Protein AF-A0A317MZE9-F1 (afdb_monomer)

Radius of gyration: 15.06 Å; Cα contacts (8 Å, |Δi|>4): 34; chains: 1; bounding box: 31×19×49 Å

Secondary structure (DSSP, 8-state):
-----PPPPTTGGGGSS-HHHHHHHHHHHS-HHHHHHHHHHHHHHHHHHHHHHHHHS-S--

Nearest PDB structures (foldseek):
  4v3p-assembly1_SO  TM=5.122E-01  e=2.414E+00  Triticum aestivum

Structure (mmCIF, N/CA/C/O backbone):
data_AF-A0A317MZE9-F1
#
_entry.id   AF-A0A317MZE9-F1
#
loop_
_atom_site.group_PDB
_atom_site.id
_atom_site.type_symbol
_atom_site.label_atom_id
_atom_site.label_alt_id
_atom_site.label_comp_id
_atom_site.label_asym_id
_atom_site.label_entity_id
_atom_site.label_seq_id
_atom_site.pdbx_PDB_ins_code
_atom_site.Cartn_x
_atom_site.Cartn_y
_atom_site.Cartn_z
_atom_site.occupancy
_atom_site.B_iso_or_equiv
_atom_site.auth_seq_id
_atom_site.auth_comp_id
_atom_site.auth_asym_id
_atom_site.auth_atom_id
_atom_site.pdbx_PDB_model_num
ATOM 1 N N . MET A 1 1 ? 18.043 -12.161 -17.478 1.00 42.66 1 MET A N 1
ATOM 2 C CA . MET A 1 1 ? 17.643 -10.755 -17.279 1.00 42.66 1 MET A CA 1
ATOM 3 C C . MET A 1 1 ? 16.646 -10.776 -16.140 1.00 42.66 1 MET A C 1
ATOM 5 O O . MET A 1 1 ? 15.527 -11.216 -16.349 1.00 42.66 1 MET A O 1
ATOM 9 N N . THR A 1 2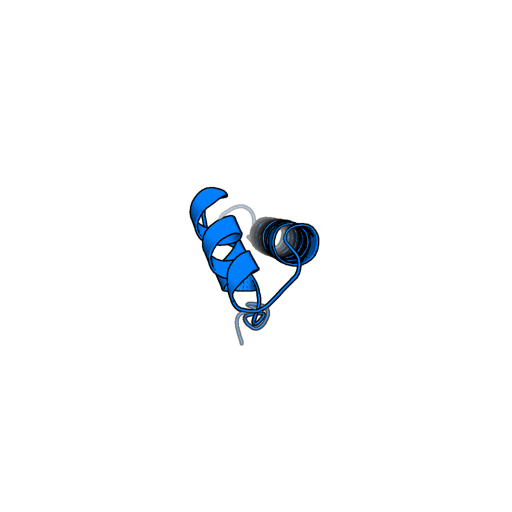 ? 17.087 -10.510 -14.913 1.00 45.25 2 THR A N 1
ATOM 10 C CA . THR A 1 2 ? 16.169 -10.416 -13.772 1.00 45.25 2 THR A CA 1
ATOM 11 C C . THR A 1 2 ? 15.352 -9.156 -13.971 1.00 45.25 2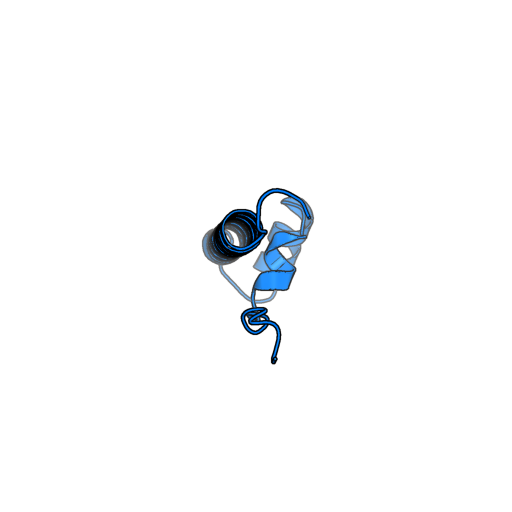 THR A C 1
ATOM 13 O O . THR A 1 2 ? 15.869 -8.056 -13.798 1.00 45.25 2 THR A O 1
ATOM 16 N N . ASP A 1 3 ? 14.124 -9.353 -14.439 1.00 50.31 3 ASP A N 1
ATOM 17 C CA . ASP A 1 3 ? 13.051 -8.371 -14.461 1.00 50.31 3 ASP A CA 1
ATOM 18 C C . ASP A 1 3 ? 13.098 -7.593 -13.139 1.00 50.31 3 ASP A C 1
ATOM 20 O O . ASP A 1 3 ? 12.900 -8.170 -12.066 1.00 50.31 3 ASP A O 1
ATOM 24 N N . SER A 1 4 ? 13.484 -6.317 -13.200 1.00 60.34 4 SER A N 1
ATOM 25 C CA . SER A 1 4 ? 13.660 -5.441 -12.036 1.00 60.34 4 SER A CA 1
ATOM 26 C C . SER A 1 4 ? 12.300 -5.047 -11.464 1.00 60.34 4 SER A C 1
ATOM 28 O O . SER A 1 4 ? 11.946 -3.869 -11.419 1.00 60.34 4 SER A O 1
ATOM 30 N N . VAL A 1 5 ? 11.509 -6.030 -11.040 1.00 60.94 5 VAL A N 1
ATOM 31 C CA . VAL A 1 5 ? 10.335 -5.795 -10.210 1.00 60.94 5 VAL A CA 1
ATOM 32 C C . VAL A 1 5 ? 10.867 -5.458 -8.817 1.00 60.94 5 VAL A C 1
ATOM 34 O O . VAL A 1 5 ? 11.515 -6.299 -8.190 1.00 60.94 5 VAL A O 1
ATOM 37 N N . PRO A 1 6 ? 10.669 -4.223 -8.327 1.00 68.06 6 PRO A N 1
ATOM 38 C CA . PRO A 1 6 ? 11.145 -3.855 -7.006 1.00 68.06 6 PRO A CA 1
ATOM 39 C C . PRO A 1 6 ? 10.488 -4.749 -5.959 1.00 68.06 6 PRO A C 1
ATOM 41 O O . PRO A 1 6 ? 9.298 -5.053 -6.045 1.00 68.06 6 PRO A O 1
ATOM 44 N N . ALA A 1 7 ? 11.285 -5.167 -4.976 1.00 74.62 7 ALA A N 1
ATOM 45 C CA . ALA A 1 7 ? 10.846 -6.108 -3.957 1.00 74.62 7 ALA A CA 1
ATOM 46 C C . ALA A 1 7 ? 9.548 -5.630 -3.272 1.00 74.62 7 ALA A C 1
ATOM 48 O O . ALA A 1 7 ? 9.378 -4.417 -3.062 1.00 74.62 7 ALA A O 1
ATOM 49 N N . PRO A 1 8 ? 8.634 -6.554 -2.928 1.00 77.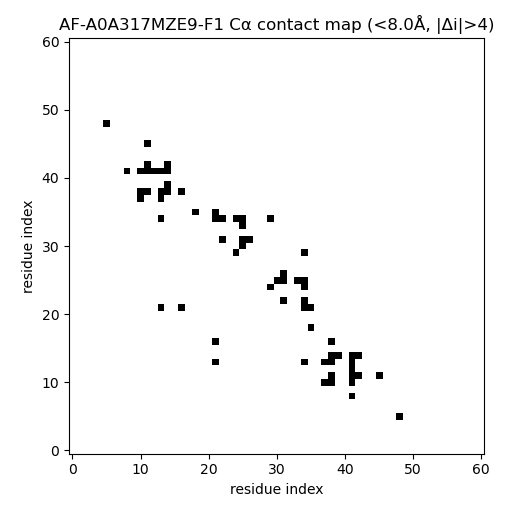56 8 PRO A N 1
ATOM 50 C CA . PRO A 1 8 ? 7.396 -6.211 -2.242 1.00 77.56 8 PRO A CA 1
ATOM 51 C C . PRO A 1 8 ? 7.707 -5.546 -0.897 1.00 77.56 8 PRO A C 1
ATOM 53 O O . PRO A 1 8 ? 8.518 -6.042 -0.113 1.00 77.56 8 PRO A O 1
ATOM 56 N N . HIS A 1 9 ? 7.083 -4.396 -0.647 1.00 82.25 9 HIS A N 1
ATOM 57 C CA . HIS A 1 9 ? 7.173 -3.704 0.632 1.00 82.25 9 HIS A CA 1
ATOM 58 C C . HIS A 1 9 ? 6.123 -4.285 1.591 1.00 82.25 9 HIS A C 1
ATOM 60 O O . HIS A 1 9 ? 4.996 -4.531 1.161 1.00 82.25 9 HIS A O 1
ATOM 66 N N . PRO A 1 10 ? 6.414 -4.448 2.894 1.00 81.06 10 PRO A N 1
ATOM 67 C CA . PRO A 1 10 ? 5.462 -5.004 3.865 1.00 81.06 10 PRO A CA 1
ATOM 68 C C . PRO A 1 10 ? 4.149 -4.216 3.989 1.00 81.06 10 PRO A C 1
ATOM 70 O O . PRO A 1 10 ? 3.154 -4.749 4.459 1.00 81.06 10 PRO A O 1
ATOM 73 N N . TYR A 1 11 ? 4.124 -2.958 3.546 1.00 83.69 11 TYR A N 1
ATOM 74 C CA . TYR A 1 11 ? 2.915 -2.126 3.529 1.00 83.69 11 TYR A CA 1
ATOM 75 C C . TYR A 1 11 ? 2.221 -2.079 2.170 1.00 83.69 11 TYR A C 1
ATOM 77 O O . TYR A 1 11 ? 1.204 -1.403 2.045 1.00 83.69 11 TYR A O 1
ATOM 85 N N . ASP A 1 12 ? 2.729 -2.784 1.154 1.00 84.56 12 ASP A N 1
ATOM 86 C CA . ASP A 1 12 ? 2.082 -2.813 -0.158 1.00 84.56 12 ASP A CA 1
ATOM 87 C C . ASP A 1 12 ? 0.667 -3.394 -0.055 1.00 84.56 12 ASP A C 1
ATOM 89 O O . ASP A 1 12 ? -0.206 -2.944 -0.787 1.00 84.56 12 ASP A O 1
ATOM 93 N N . GLU A 1 13 ? 0.407 -4.319 0.875 1.00 85.50 13 GLU A N 1
ATOM 94 C CA . GLU A 1 13 ? -0.940 -4.846 1.142 1.00 85.50 13 GLU A CA 1
ATOM 95 C C . GLU A 1 13 ? -1.930 -3.766 1.610 1.00 85.50 13 GLU A C 1
ATOM 97 O O . GLU A 1 13 ? -3.118 -3.851 1.314 1.00 85.50 13 GLU A O 1
ATOM 102 N N . LEU A 1 14 ? -1.457 -2.702 2.275 1.00 87.56 14 LEU A N 1
ATOM 103 C CA . LEU A 1 14 ? -2.311 -1.594 2.717 1.00 87.56 14 LEU A CA 1
ATOM 104 C C . LEU A 1 14 ? -2.818 -0.753 1.544 1.00 87.56 14 LEU A C 1
ATOM 106 O O . LEU A 1 14 ? -3.806 -0.036 1.690 1.00 87.56 14 LEU A O 1
ATOM 110 N N . ALA A 1 15 ? -2.156 -0.818 0.386 1.00 86.56 15 ALA A N 1
ATOM 111 C CA . ALA A 1 1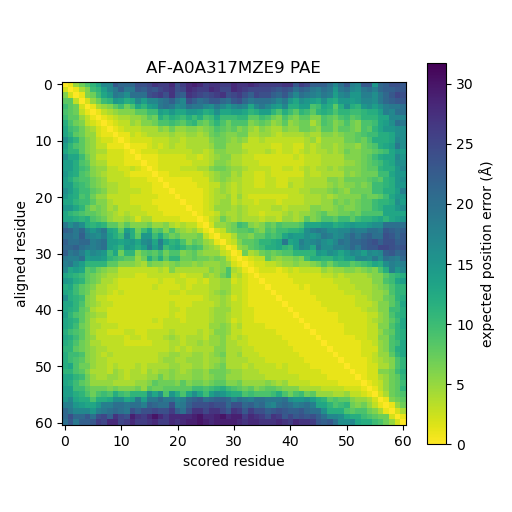5 ? -2.588 -0.078 -0.792 1.00 86.56 15 ALA A CA 1
ATOM 112 C C . ALA A 1 15 ? -3.912 -0.600 -1.366 1.00 86.56 15 ALA A C 1
ATOM 114 O O . ALA A 1 15 ? -4.622 0.188 -1.994 1.00 86.56 15 ALA A O 1
ATOM 115 N N . ASP A 1 16 ? -4.214 -1.886 -1.153 1.00 87.94 16 ASP A N 1
ATOM 116 C CA . ASP A 1 16 ? -5.397 -2.576 -1.688 1.00 87.94 16 ASP A CA 1
ATOM 117 C C . ASP A 1 16 ? -6.616 -2.491 -0.767 1.00 87.94 16 ASP A C 1
ATOM 119 O O . ASP A 1 16 ? -7.727 -2.785 -1.195 1.00 87.94 16 ASP A O 1
ATOM 123 N N . LEU A 1 17 ? -6.415 -2.067 0.481 1.00 89.06 17 LEU A N 1
ATOM 124 C CA . LEU A 1 17 ? -7.485 -1.947 1.460 1.00 89.06 17 LEU A CA 1
ATOM 125 C C . LEU A 1 17 ? -8.307 -0.671 1.247 1.00 89.06 17 LEU A C 1
ATOM 127 O O . LEU A 1 17 ? -7.784 0.408 0.921 1.00 89.06 17 LEU A O 1
ATOM 131 N N . THR A 1 18 ? -9.606 -0.810 1.484 1.00 89.50 18 THR A N 1
ATOM 132 C CA . THR A 1 18 ? -10.574 0.285 1.586 1.00 89.50 18 THR A CA 1
ATOM 133 C C . THR A 1 18 ? -10.376 1.077 2.878 1.00 89.50 18 THR A C 1
ATOM 135 O O . THR A 1 18 ? -9.729 0.625 3.823 1.00 89.50 18 THR A O 1
ATOM 138 N N . ASP A 1 19 ? -10.945 2.280 2.943 1.00 85.25 19 ASP A N 1
ATOM 139 C CA . ASP A 1 19 ? -10.828 3.132 4.128 1.00 85.25 19 ASP A CA 1
ATOM 140 C C . ASP A 1 19 ? -11.443 2.486 5.383 1.00 85.25 19 ASP A C 1
ATOM 142 O O . ASP A 1 19 ? -10.871 2.627 6.464 1.00 85.25 19 ASP A O 1
ATOM 146 N N . ASP A 1 20 ? -12.531 1.724 5.236 1.00 86.88 20 ASP A N 1
ATOM 147 C CA . ASP A 1 20 ? -13.179 0.995 6.335 1.00 86.88 20 ASP A CA 1
ATOM 148 C C . ASP A 1 20 ? -12.295 -0.156 6.848 1.00 86.88 20 ASP A C 1
ATOM 150 O O . ASP A 1 20 ? -12.120 -0.337 8.056 1.00 86.88 20 ASP A O 1
ATOM 154 N N . GLU A 1 21 ? -11.653 -0.901 5.943 1.00 88.56 21 GLU A N 1
ATOM 155 C CA . GLU A 1 21 ? -10.699 -1.961 6.302 1.00 88.56 21 GLU A CA 1
ATOM 156 C C . GLU A 1 21 ? -9.443 -1.392 6.979 1.00 88.56 21 GLU A C 1
ATOM 158 O O . GLU A 1 21 ? -8.913 -1.969 7.934 1.00 88.56 21 GLU A O 1
ATOM 163 N N . LEU A 1 22 ? -8.975 -0.228 6.522 1.00 86.19 22 LEU A N 1
ATOM 164 C CA . LEU A 1 22 ? -7.869 0.501 7.142 1.00 86.19 22 LEU A CA 1
ATOM 165 C C . LEU A 1 22 ? -8.238 0.994 8.552 1.00 86.19 22 LEU A C 1
ATOM 167 O O . LEU A 1 22 ? -7.410 0.920 9.46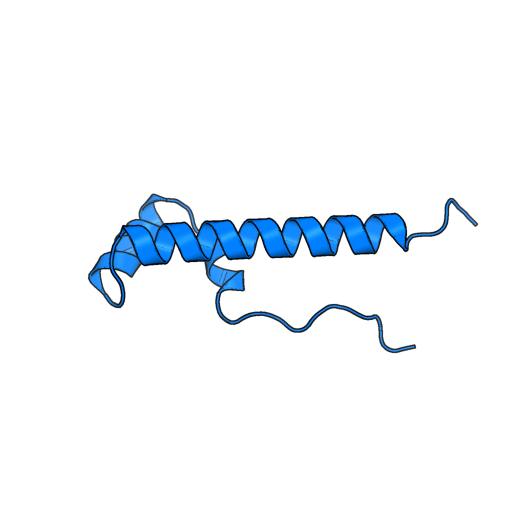5 1.00 86.19 22 LEU A O 1
ATOM 171 N N . GLU A 1 23 ? -9.471 1.459 8.763 1.00 83.31 23 GLU A N 1
ATOM 172 C CA . GLU A 1 23 ? -9.957 1.840 10.094 1.00 83.31 23 GLU A CA 1
ATOM 173 C C . GLU A 1 23 ? -10.075 0.641 11.039 1.00 83.31 23 GLU A C 1
ATOM 175 O O . GLU A 1 23 ? -9.653 0.743 12.192 1.00 83.31 23 GLU A O 1
ATOM 180 N N . ALA A 1 24 ? -10.513 -0.522 10.555 1.00 84.88 24 ALA A N 1
ATOM 181 C CA . ALA A 1 24 ? -10.532 -1.744 11.357 1.00 84.88 24 ALA A CA 1
ATOM 182 C C . ALA A 1 24 ? -9.11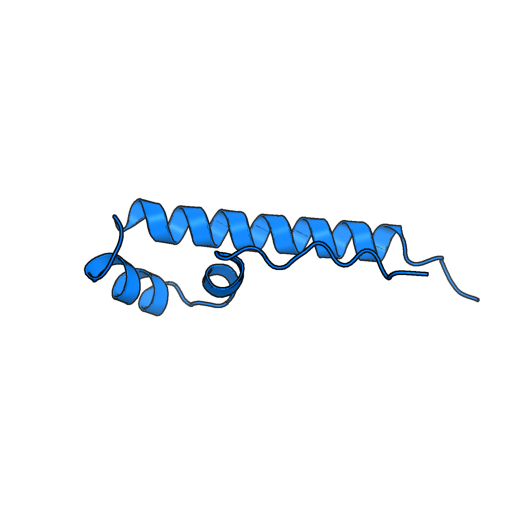9 -2.171 11.814 1.00 84.88 24 ALA A C 1
ATOM 184 O O . ALA A 1 24 ? -8.931 -2.585 12.961 1.00 84.88 24 ALA A O 1
ATOM 185 N N . ARG A 1 25 ? -8.094 -2.020 10.956 1.00 77.88 25 ARG A N 1
ATOM 186 C CA . ARG A 1 25 ? -6.691 -2.339 11.309 1.00 77.88 25 ARG A CA 1
ATOM 187 C C . ARG A 1 25 ? -6.051 -1.311 12.244 1.00 77.88 25 ARG A C 1
ATOM 189 O O . ARG A 1 25 ? -5.139 -1.664 12.996 1.00 77.88 25 ARG A O 1
ATOM 196 N N . CYS A 1 26 ? -6.533 -0.069 12.242 1.00 76.69 26 CYS A N 1
ATOM 197 C CA . CYS A 1 26 ? -6.089 0.954 13.184 1.00 76.69 26 CYS A CA 1
ATOM 198 C C . CYS A 1 26 ? -6.329 0.528 14.642 1.00 76.69 26 CYS A C 1
ATOM 200 O O . CYS A 1 26 ? -5.433 0.658 15.471 1.00 76.69 26 CYS A O 1
ATOM 202 N N . CYS A 1 27 ? -7.485 -0.052 14.965 1.00 66.19 27 CYS A N 1
ATOM 203 C CA . CYS A 1 27 ? -7.792 -0.440 16.344 1.00 66.19 27 CYS A CA 1
ATOM 204 C C . CYS A 1 27 ? -6.866 -1.534 16.912 1.00 66.19 27 CYS A C 1
ATOM 206 O O . CYS A 1 27 ? -6.802 -1.689 18.128 1.00 66.19 27 CYS A O 1
ATOM 208 N N . ALA A 1 28 ? -6.148 -2.276 16.061 1.00 63.94 28 ALA A N 1
ATOM 209 C CA . ALA A 1 28 ? -5.357 -3.434 16.472 1.00 63.94 28 ALA A CA 1
ATOM 210 C C . ALA A 1 28 ? -3.853 -3.160 16.638 1.00 63.94 28 ALA A C 1
ATOM 212 O O . ALA A 1 28 ? -3.222 -3.812 17.462 1.00 63.94 28 ALA A O 1
ATOM 213 N N . ASN A 1 29 ? -3.254 -2.251 15.856 1.00 58.91 29 ASN A N 1
ATOM 214 C CA . ASN A 1 29 ? -1.785 -2.168 15.773 1.00 58.91 29 ASN A CA 1
ATOM 215 C C . ASN A 1 29 ? -1.193 -0.748 15.632 1.00 58.91 29 ASN A C 1
ATOM 217 O O . ASN A 1 29 ? 0.004 -0.588 15.855 1.00 58.91 29 ASN A O 1
ATOM 221 N N . PHE A 1 30 ? -1.967 0.285 15.262 1.00 62.00 30 PHE A N 1
ATOM 222 C CA . PHE A 1 30 ? -1.417 1.602 14.883 1.0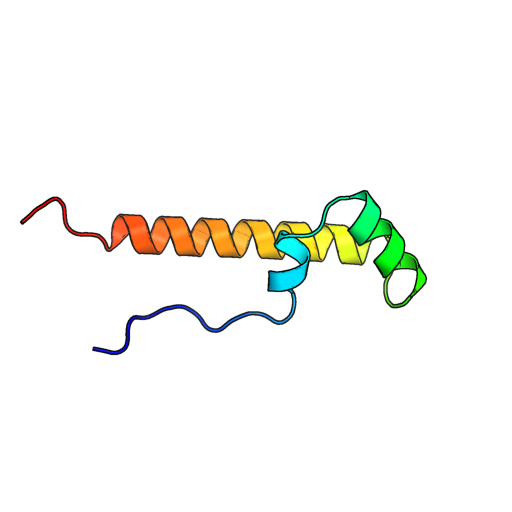0 62.00 30 PHE A CA 1
ATOM 223 C C . PHE A 1 30 ? -2.422 2.754 15.032 1.00 62.00 30 PHE A C 1
ATOM 225 O O . PHE A 1 30 ? -3.622 2.569 14.897 1.00 62.00 30 PHE A O 1
ATOM 232 N N . CYS A 1 31 ? -1.950 3.993 15.199 1.00 76.12 31 CYS A N 1
ATOM 233 C CA . CYS A 1 31 ? -2.828 5.170 15.186 1.00 76.12 31 CYS A CA 1
ATOM 234 C C . CYS A 1 31 ? -3.593 5.320 13.846 1.00 76.12 31 CYS A C 1
ATOM 236 O O . CYS A 1 31 ? -3.055 4.980 12.790 1.00 76.12 31 CYS A O 1
ATOM 238 N N . ARG A 1 32 ? -4.817 5.884 13.842 1.00 65.62 32 ARG A N 1
ATOM 239 C CA . ARG A 1 32 ? -5.668 5.984 12.621 1.00 65.62 32 ARG A CA 1
ATOM 240 C C . ARG A 1 32 ? -4.971 6.703 11.480 1.00 65.62 32 ARG A C 1
ATOM 242 O O . ARG A 1 32 ? -5.069 6.313 10.320 1.00 65.62 32 ARG A O 1
ATOM 249 N N . TYR A 1 33 ? -4.229 7.738 11.842 1.00 73.50 33 TYR A N 1
ATOM 250 C CA . TYR A 1 33 ? -3.429 8.522 10.916 1.00 73.50 33 TYR A CA 1
ATOM 251 C C . TYR A 1 33 ? -2.256 7.725 10.334 1.00 73.50 33 TYR A C 1
ATOM 253 O O . TYR A 1 33 ? -1.932 7.887 9.163 1.00 73.50 33 TYR A O 1
ATOM 261 N N . CYS A 1 34 ? -1.672 6.817 11.113 1.00 83.12 34 CYS A N 1
ATOM 262 C CA . CYS A 1 34 ? -0.504 6.031 10.745 1.00 83.12 34 CYS A CA 1
ATOM 263 C C . CYS A 1 34 ? -0.843 5.027 9.629 1.00 83.12 34 CYS A C 1
ATOM 265 O O . CYS A 1 34 ? -0.150 4.975 8.619 1.00 83.12 34 CYS A O 1
ATOM 267 N N . VAL A 1 35 ? -1.948 4.282 9.753 1.00 85.31 35 VAL A N 1
ATOM 268 C CA . VAL A 1 35 ? -2.357 3.288 8.738 1.00 85.31 35 VAL A CA 1
ATOM 269 C C . VAL A 1 35 ? -2.779 3.944 7.422 1.00 85.31 35 VAL A C 1
ATOM 271 O O . VAL A 1 35 ? -2.357 3.491 6.358 1.00 85.31 35 VAL A O 1
ATOM 274 N N . LYS A 1 36 ? -3.542 5.046 7.468 1.00 85.06 36 LYS A N 1
ATOM 275 C CA . LYS A 1 36 ? -3.930 5.779 6.249 1.00 85.06 36 LYS A CA 1
ATOM 276 C C . LYS A 1 36 ? -2.717 6.411 5.553 1.00 85.06 36 LYS A C 1
ATOM 278 O O . LYS A 1 36 ? -2.641 6.389 4.327 1.00 85.06 36 LYS A O 1
ATOM 283 N N . PHE A 1 37 ? -1.743 6.913 6.319 1.00 89.19 37 PHE A N 1
ATOM 284 C CA . PHE A 1 37 ? -0.482 7.425 5.774 1.00 89.19 37 PHE A CA 1
ATOM 285 C C . PHE A 1 37 ? 0.333 6.327 5.078 1.00 89.19 37 PHE A C 1
ATOM 287 O O . PHE A 1 37 ? 0.759 6.509 3.937 1.00 89.19 37 PHE A O 1
ATOM 294 N N . LEU A 1 38 ? 0.499 5.167 5.721 1.00 88.44 38 LEU A N 1
ATOM 295 C CA . LEU A 1 38 ? 1.217 4.031 5.134 1.00 88.44 38 LEU A CA 1
ATOM 296 C C . LEU A 1 38 ? 0.512 3.495 3.880 1.00 88.44 38 LEU A C 1
ATOM 298 O O . LEU A 1 38 ? 1.176 3.211 2.884 1.00 88.44 38 LEU A O 1
ATOM 302 N N . ALA A 1 39 ? -0.823 3.432 3.881 1.00 89.44 39 ALA A N 1
ATOM 303 C CA . ALA A 1 39 ? -1.608 3.070 2.701 1.00 89.44 39 ALA A CA 1
ATOM 304 C C . ALA A 1 39 ? -1.400 4.061 1.543 1.00 89.44 39 ALA A C 1
ATOM 306 O O . ALA A 1 39 ? -1.194 3.650 0.399 1.00 89.44 39 ALA A O 1
ATOM 307 N N . ALA A 1 40 ? -1.391 5.369 1.822 1.00 89.75 40 ALA A N 1
ATOM 308 C CA . ALA A 1 40 ? -1.117 6.393 0.814 1.00 89.75 40 ALA A CA 1
ATOM 309 C C . ALA A 1 40 ? 0.301 6.263 0.232 1.00 89.75 40 ALA A C 1
ATOM 311 O O . ALA A 1 40 ? 0.475 6.321 -0.988 1.00 89.75 40 ALA A O 1
ATOM 312 N N . GLN A 1 41 ? 1.299 6.019 1.084 1.00 90.56 41 GLN A N 1
ATOM 313 C CA . GLN A 1 41 ? 2.686 5.818 0.664 1.00 90.56 41 GLN A CA 1
ATOM 314 C C . GLN A 1 41 ? 2.836 4.558 -0.207 1.00 90.56 41 GLN A C 1
ATOM 316 O O . GLN A 1 41 ? 3.482 4.597 -1.255 1.00 90.56 41 GLN A O 1
ATOM 321 N N . ALA A 1 42 ? 2.167 3.463 0.160 1.00 90.31 42 ALA A N 1
ATOM 322 C CA . ALA A 1 42 ? 2.137 2.233 -0.626 1.00 90.31 42 ALA A CA 1
ATOM 323 C C . ALA A 1 42 ? 1.472 2.435 -2.004 1.00 90.31 42 ALA A C 1
ATOM 325 O O . ALA A 1 42 ? 1.985 1.974 -3.030 1.00 90.31 42 ALA A O 1
ATOM 326 N N . ARG A 1 43 ? 0.368 3.199 -2.068 1.00 90.19 43 ARG A N 1
ATOM 327 C CA . ARG A 1 43 ? -0.291 3.574 -3.3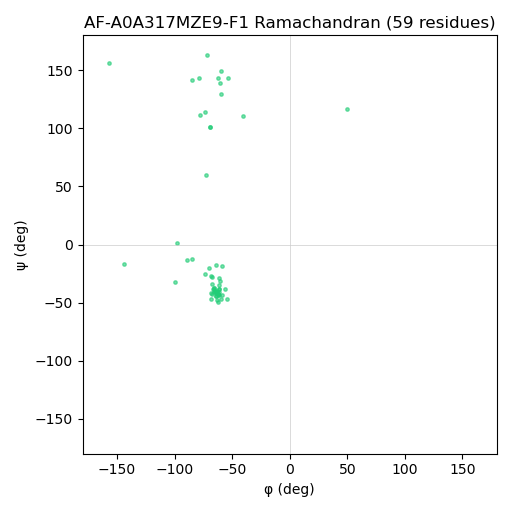35 1.00 90.19 43 ARG A CA 1
ATOM 328 C C . ARG A 1 43 ? 0.630 4.413 -4.231 1.00 90.19 43 ARG A C 1
ATOM 330 O O . ARG A 1 43 ? 0.697 4.150 -5.434 1.00 90.19 43 ARG A O 1
ATOM 337 N N . GLN A 1 44 ? 1.352 5.385 -3.664 1.00 91.31 44 GLN A N 1
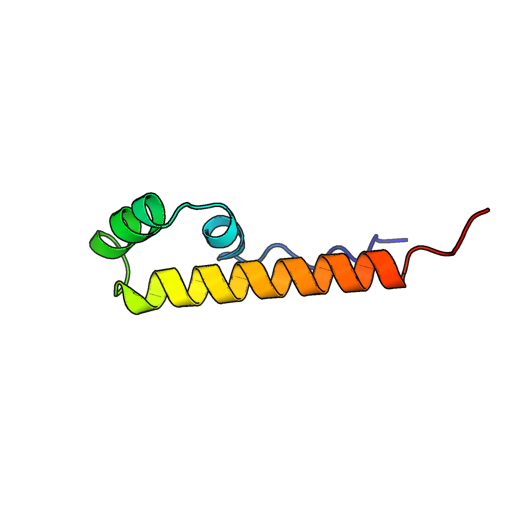ATOM 338 C CA . GLN A 1 44 ? 2.326 6.203 -4.401 1.00 91.31 44 GLN A CA 1
ATOM 339 C C . GLN A 1 44 ? 3.466 5.357 -4.963 1.00 91.31 44 GLN A C 1
ATOM 341 O O . GLN A 1 44 ? 3.714 5.402 -6.168 1.00 91.31 44 GLN A O 1
ATOM 346 N N . ARG A 1 45 ? 4.082 4.514 -4.130 1.00 87.50 45 ARG A N 1
ATOM 347 C CA . ARG A 1 45 ? 5.157 3.610 -4.549 1.00 87.50 45 ARG A CA 1
ATOM 348 C C . ARG A 1 45 ? 4.727 2.737 -5.729 1.00 87.50 45 ARG A C 1
ATOM 350 O O . ARG A 1 45 ? 5.424 2.664 -6.735 1.00 87.50 45 ARG A O 1
ATOM 357 N N . ARG A 1 46 ? 3.537 2.131 -5.673 1.00 86.19 46 ARG A N 1
ATOM 358 C CA . ARG A 1 46 ? 2.994 1.342 -6.797 1.00 86.19 46 ARG A CA 1
ATOM 359 C C . ARG A 1 46 ? 2.790 2.174 -8.063 1.00 86.19 46 ARG A C 1
ATOM 361 O O . ARG A 1 46 ? 3.026 1.677 -9.163 1.00 86.19 46 ARG A O 1
ATOM 368 N N . ALA A 1 47 ? 2.349 3.424 -7.935 1.00 88.06 47 ALA A N 1
ATOM 369 C CA . ALA A 1 47 ? 2.207 4.318 -9.080 1.00 88.06 47 ALA A CA 1
ATOM 370 C C . ALA A 1 47 ? 3.563 4.650 -9.723 1.00 88.06 47 ALA A C 1
ATOM 372 O O . ALA A 1 47 ? 3.659 4.655 -10.948 1.00 88.06 47 ALA A O 1
ATOM 373 N N . GLU A 1 48 ? 4.607 4.867 -8.923 1.00 87.75 48 GLU A N 1
ATOM 374 C CA . GLU A 1 48 ? 5.978 5.080 -9.404 1.00 87.75 48 GLU A CA 1
ATOM 375 C C . GLU A 1 48 ? 6.526 3.846 -10.117 1.00 87.75 48 GLU A C 1
ATOM 377 O O . GLU A 1 48 ? 7.057 3.969 -11.219 1.00 87.75 48 GLU A O 1
ATOM 382 N N . ILE A 1 49 ? 6.311 2.654 -9.553 1.00 85.56 49 ILE A N 1
ATOM 383 C CA . ILE A 1 49 ? 6.705 1.384 -10.178 1.00 85.56 49 ILE A CA 1
ATOM 384 C C . ILE A 1 49 ? 6.014 1.222 -11.535 1.00 85.56 49 ILE A C 1
ATOM 386 O O . ILE A 1 49 ? 6.679 0.942 -12.530 1.00 85.56 49 ILE A O 1
ATOM 390 N N . ARG A 1 50 ? 4.698 1.465 -11.613 1.00 85.50 50 ARG A N 1
ATOM 391 C CA . ARG A 1 50 ? 3.954 1.409 -12.885 1.00 85.50 50 ARG A CA 1
ATOM 392 C C . ARG A 1 50 ? 4.469 2.422 -13.905 1.00 85.50 50 ARG A C 1
ATOM 394 O O . ARG A 1 50 ? 4.592 2.083 -15.077 1.00 85.50 50 ARG A O 1
ATOM 401 N N . ARG A 1 51 ? 4.788 3.649 -13.478 1.00 85.88 51 ARG A N 1
ATOM 402 C CA . ARG A 1 51 ? 5.373 4.681 -14.352 1.00 85.88 51 ARG A CA 1
ATOM 403 C C . ARG A 1 51 ? 6.751 4.268 -14.863 1.00 85.88 51 ARG A C 1
ATOM 405 O O . ARG A 1 51 ? 7.007 4.395 -16.054 1.00 85.88 51 ARG A O 1
ATOM 412 N N . ALA A 1 52 ? 7.605 3.730 -13.994 1.00 83.00 52 ALA A N 1
ATOM 413 C CA . ALA A 1 52 ? 8.920 3.222 -14.370 1.00 83.00 52 ALA A CA 1
ATOM 414 C C . ALA A 1 52 ? 8.821 2.047 -15.358 1.00 83.00 52 ALA A C 1
ATOM 416 O O . ALA A 1 52 ? 9.534 2.035 -16.356 1.00 83.00 52 ALA A O 1
ATOM 417 N N . GLN A 1 53 ? 7.887 1.117 -15.140 1.00 81.88 53 GLN A N 1
ATOM 418 C CA . GLN A 1 53 ? 7.621 0.004 -16.059 1.00 81.88 53 GLN A CA 1
ATOM 419 C C . GLN A 1 53 ? 7.103 0.486 -17.420 1.00 81.88 53 GLN A C 1
ATOM 421 O O . GLN A 1 53 ? 7.528 -0.023 -18.452 1.00 81.88 53 GLN A O 1
ATOM 426 N N . GLN A 1 54 ? 6.213 1.484 -17.447 1.00 80.69 54 GLN A N 1
ATOM 427 C CA . GLN A 1 54 ? 5.735 2.086 -18.696 1.00 80.69 54 GLN A CA 1
ATOM 428 C C . GLN A 1 54 ? 6.848 2.822 -19.447 1.00 80.69 54 GLN A C 1
ATOM 430 O O . GLN A 1 54 ? 6.937 2.687 -20.661 1.00 80.69 54 GLN A O 1
ATOM 435 N N . ALA A 1 55 ? 7.714 3.550 -18.739 1.00 77.19 55 ALA A N 1
ATOM 436 C CA . ALA A 1 55 ? 8.860 4.239 -19.332 1.00 77.19 55 ALA A CA 1
ATOM 437 C C . ALA A 1 55 ? 9.933 3.271 -19.866 1.00 77.19 55 ALA A C 1
ATOM 439 O O . ALA A 1 55 ? 10.651 3.608 -20.802 1.00 77.19 55 ALA A O 1
ATOM 440 N N . GLN A 1 56 ? 10.039 2.071 -19.286 1.00 71.06 56 GLN A N 1
ATOM 441 C CA . GLN A 1 56 ? 10.949 1.011 -19.735 1.00 71.06 56 GLN A CA 1
ATOM 442 C C . GLN A 1 56 ? 10.372 0.149 -20.863 1.00 71.06 56 GLN A C 1
ATOM 444 O O . GLN A 1 56 ? 11.113 -0.620 -21.472 1.00 71.06 56 GLN A O 1
ATOM 449 N N . ARG A 1 57 ? 9.071 0.254 -21.157 1.00 62.50 57 ARG A N 1
ATOM 450 C CA . ARG A 1 57 ? 8.442 -0.503 -22.238 1.00 62.50 57 ARG A CA 1
ATOM 451 C C . ARG A 1 57 ? 8.799 0.170 -23.574 1.00 62.50 57 ARG A C 1
ATOM 453 O O . ARG A 1 57 ? 8.339 1.286 -23.812 1.00 62.50 57 ARG A O 1
ATOM 460 N N . PRO A 1 58 ? 9.618 -0.457 -24.441 1.00 56.41 58 PRO A N 1
ATOM 461 C CA . PRO A 1 58 ? 9.997 0.154 -25.709 1.00 56.41 58 PRO A CA 1
ATOM 462 C C . PRO A 1 58 ? 8.749 0.368 -26.585 1.00 56.41 58 PRO A C 1
ATOM 464 O O . PRO A 1 58 ? 7.837 -0.470 -26.555 1.00 56.41 58 PRO A O 1
ATOM 467 N N . PRO A 1 59 ? 8.670 1.472 -27.352 1.00 57.38 59 PRO A N 1
ATOM 468 C CA . PRO A 1 59 ? 7.571 1.691 -28.279 1.00 57.38 59 PRO A CA 1
ATOM 469 C C . PRO A 1 59 ? 7.703 0.685 -29.426 1.00 57.38 59 PRO A C 1
ATOM 471 O O . PRO A 1 59 ? 8.524 0.890 -30.303 1.00 57.38 59 PRO A O 1
ATOM 474 N N . HIS A 1 60 ? 6.913 -0.390 -29.370 1.00 55.59 60 HIS A N 1
ATOM 475 C CA . HIS A 1 60 ? 6.628 -1.357 -30.440 1.00 55.59 60 HIS A CA 1
ATOM 476 C C . HIS A 1 60 ? 7.827 -1.966 -31.209 1.00 55.59 60 HIS A C 1
ATOM 478 O O . HIS A 1 60 ? 8.539 -1.296 -31.950 1.00 55.59 60 HIS A O 1
ATOM 484 N N . ALA A 1 61 ? 7.974 -3.290 -31.080 1.00 44.81 61 ALA A N 1
ATOM 485 C CA . ALA A 1 61 ? 8.493 -4.129 -32.163 1.00 44.81 61 ALA A CA 1
ATOM 486 C C . ALA A 1 61 ? 7.506 -4.145 -33.341 1.00 44.81 61 ALA A C 1
ATOM 488 O O . ALA A 1 61 ? 6.287 -4.004 -33.068 1.00 44.81 61 ALA A O 1
#

Sequence (61 aa):
MTDSVPAPHPYDELADLTDDELEARCCANFCRYCVKFLAAQARQRRAEIRRAQQAQRPPHA

Mean predicted aligned error: 8.11 Å

Organism: NCBI:txid886464

pLDDT: mean 77.43, std 13.19, range [42.66, 91.31]

Solvent-accessible surface area (backbone atoms only — not comparable to full-atom values): 3725 Å² total; per-residue (Å²): 132,83,77,85,69,76,77,88,55,94,47,46,69,44,41,77,50,51,73,68,60,44,52,61,50,19,81,74,80,44,57,65,66,54,46,54,48,46,18,50,52,28,44,50,53,53,51,52,51,52,50,53,52,56,73,67,51,76,86,73,133

Foldseek 3Di:
DPPCPDDDDPLLVLLPDDLVRLCVVCVPDHPSVVSVVSNVVSVVVVVVSVVVVVVPDDDDD